Protein AF-A0AAU9NIG4-F1 (afdb_monomer_lite)

Radius of gyration: 14.31 Å; chains: 1; bounding box: 35×20×40 Å

pLDDT: mean 80.37, std 11.58, range [47.97, 91.56]

Structure (mmCIF, N/CA/C/O backbone):
data_AF-A0AAU9NIG4-F1
#
_entry.id   AF-A0AAU9NIG4-F1
#
loop_
_atom_site.group_PDB
_atom_site.id
_atom_site.type_symbol
_atom_site.label_atom_id
_atom_site.label_alt_id
_atom_site.label_comp_id
_atom_site.label_asym_id
_atom_site.label_entity_id
_atom_site.label_seq_id
_atom_site.pdbx_PDB_ins_code
_atom_site.Cartn_x
_atom_site.Cartn_y
_atom_site.Cartn_z
_atom_site.occupancy
_atom_site.B_iso_or_equiv
_atom_site.auth_seq_id
_atom_site.auth_comp_id
_atom_site.auth_asym_id
_atom_site.auth_atom_id
_atom_site.pdbx_PDB_model_num
ATOM 1 N N . MET A 1 1 ? -14.850 2.765 22.931 1.00 50.72 1 MET A N 1
ATOM 2 C CA . MET A 1 1 ? -14.274 1.471 22.507 1.00 50.72 1 MET A CA 1
ATOM 3 C C . MET A 1 1 ? -13.289 1.747 21.386 1.00 50.72 1 MET A C 1
ATOM 5 O O . MET A 1 1 ? -13.611 2.540 20.510 1.00 50.72 1 MET A O 1
ATOM 9 N N . THR A 1 2 ? -12.094 1.168 21.453 1.00 67.12 2 THR A N 1
ATOM 10 C CA . THR A 1 2 ? -11.061 1.273 20.413 1.00 67.12 2 THR A CA 1
ATOM 11 C C . THR A 1 2 ? -11.551 0.567 19.151 1.00 67.12 2 THR A C 1
ATOM 13 O O . THR A 1 2 ? -11.910 -0.611 19.219 1.00 67.12 2 THR A O 1
ATOM 16 N N . LYS A 1 3 ? -11.614 1.272 18.018 1.00 74.44 3 LYS A N 1
ATOM 17 C CA . LYS A 1 3 ? -11.952 0.641 16.737 1.00 74.44 3 LYS A CA 1
ATOM 18 C C . LYS A 1 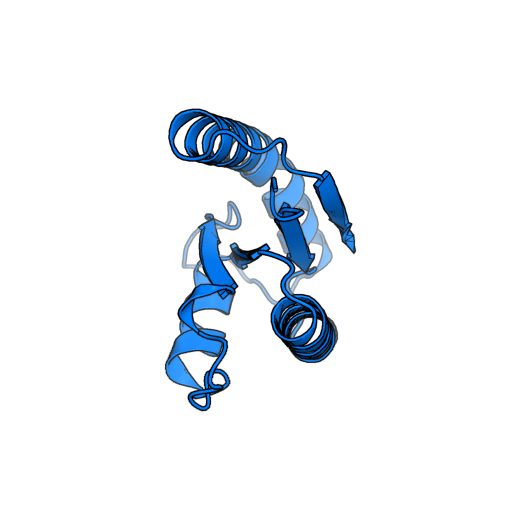3 ? -10.727 -0.142 16.248 1.00 74.44 3 LYS A C 1
ATOM 20 O O . LYS A 1 3 ? -9.627 0.408 16.299 1.00 74.44 3 LYS A O 1
ATOM 25 N N . PRO A 1 4 ? -10.874 -1.397 15.796 1.00 86.69 4 PRO A N 1
ATOM 26 C CA . PRO A 1 4 ? -9.763 -2.115 15.183 1.00 86.69 4 PRO A CA 1
ATOM 27 C C . PRO A 1 4 ? -9.290 -1.358 13.935 1.00 86.69 4 PRO A C 1
ATOM 29 O O . PRO A 1 4 ? -10.113 -0.905 13.137 1.00 86.69 4 PRO A O 1
ATOM 32 N N . HIS A 1 5 ? -7.972 -1.211 13.786 1.00 88.56 5 HIS A N 1
ATOM 33 C CA . HIS A 1 5 ? -7.347 -0.551 12.640 1.00 88.56 5 HIS A CA 1
ATOM 34 C C . HIS A 1 5 ? -6.438 -1.538 11.913 1.00 88.56 5 HIS A C 1
ATOM 36 O O . HIS A 1 5 ? -5.509 -2.100 12.497 1.00 88.56 5 HIS A O 1
ATOM 42 N N . VAL A 1 6 ? -6.736 -1.756 10.637 1.00 89.75 6 VAL A N 1
ATOM 43 C CA . VAL A 1 6 ? -6.011 -2.661 9.752 1.00 89.75 6 VAL A CA 1
ATOM 44 C C . VAL A 1 6 ? -5.232 -1.875 8.702 1.00 89.75 6 VAL A C 1
ATOM 46 O O . VAL A 1 6 ? -5.761 -0.951 8.083 1.00 89.75 6 VAL A O 1
ATOM 49 N N . LEU A 1 7 ? -3.981 -2.276 8.486 1.00 90.25 7 LEU A N 1
ATOM 50 C CA . LEU A 1 7 ? -3.163 -1.839 7.358 1.00 90.25 7 LEU A CA 1
ATOM 51 C C . LEU A 1 7 ? -3.224 -2.895 6.253 1.00 90.25 7 LEU A C 1
ATOM 53 O O . LEU A 1 7 ? -2.924 -4.060 6.515 1.00 90.25 7 LEU A O 1
ATOM 57 N N . VAL A 1 8 ? -3.609 -2.482 5.047 1.00 90.06 8 VAL A N 1
ATOM 58 C CA . VAL A 1 8 ? -3.767 -3.338 3.865 1.00 90.06 8 VAL A CA 1
ATOM 59 C C . VAL A 1 8 ? -2.762 -2.912 2.807 1.00 90.06 8 VAL A C 1
ATOM 61 O O . VAL A 1 8 ? -2.763 -1.753 2.394 1.00 90.06 8 VAL A O 1
ATOM 64 N N . ILE A 1 9 ? -1.922 -3.847 2.368 1.00 88.25 9 ILE A N 1
ATOM 65 C CA . ILE A 1 9 ? -0.864 -3.602 1.383 1.00 88.25 9 ILE A CA 1
ATOM 66 C C . ILE A 1 9 ? -1.008 -4.642 0.262 1.00 88.25 9 ILE A C 1
ATOM 68 O O . ILE A 1 9 ? -0.519 -5.760 0.421 1.00 88.25 9 ILE A O 1
ATOM 72 N N . PRO A 1 10 ? -1.736 -4.340 -0.827 1.00 85.00 10 PRO A N 1
ATOM 73 C CA . PRO A 1 10 ? -1.849 -5.240 -1.964 1.00 85.00 10 PRO A CA 1
ATOM 74 C C . PRO A 1 10 ? -0.554 -5.284 -2.781 1.00 85.00 10 PRO A C 1
ATOM 76 O O . PRO A 1 10 ? 0.108 -4.263 -2.985 1.00 85.00 10 PRO A O 1
ATOM 79 N N . LEU A 1 11 ? -0.256 -6.450 -3.356 1.00 79.94 11 LEU A N 1
ATOM 80 C CA . LEU A 1 11 ? 0.706 -6.559 -4.453 1.00 79.94 11 LEU A CA 1
ATOM 81 C C . LEU A 1 11 ? 0.304 -5.616 -5.611 1.00 79.94 11 LEU A C 1
ATOM 83 O O . LEU A 1 11 ? -0.885 -5.544 -5.949 1.00 79.94 11 LEU A O 1
ATOM 87 N N . PRO A 1 12 ? 1.259 -4.920 -6.260 1.00 71.38 12 PRO A N 1
ATOM 88 C CA . PRO A 1 12 ? 0.992 -3.947 -7.319 1.00 71.38 12 PRO A CA 1
ATOM 89 C C . PRO A 1 12 ? 0.567 -4.577 -8.659 1.00 71.38 12 PRO A C 1
ATOM 91 O O . PRO A 1 12 ? 1.205 -4.397 -9.694 1.00 71.38 12 PRO A O 1
ATOM 94 N N . ALA A 1 13 ? -0.531 -5.318 -8.659 1.00 72.25 13 ALA A N 1
ATOM 95 C CA . ALA A 1 13 ? -1.116 -5.924 -9.841 1.00 72.25 13 ALA A CA 1
ATOM 96 C C . ALA A 1 13 ? -2.620 -5.651 -9.846 1.00 72.25 13 ALA A C 1
ATOM 98 O O . ALA A 1 13 ? -3.292 -5.797 -8.824 1.00 72.25 13 ALA A O 1
ATOM 99 N N . GLN A 1 14 ? -3.174 -5.281 -11.005 1.00 64.50 14 GLN A N 1
ATOM 100 C CA . GLN A 1 14 ? -4.590 -4.907 -11.114 1.00 64.50 14 GLN A CA 1
ATOM 101 C C . GLN A 1 14 ? -5.528 -6.012 -10.588 1.00 64.50 14 GLN A C 1
ATOM 103 O O . GLN A 1 14 ? -6.518 -5.711 -9.923 1.00 64.50 14 GLN A O 1
ATOM 108 N N . GLY A 1 15 ? -5.176 -7.285 -10.819 1.00 73.62 15 GLY A N 1
ATOM 109 C CA . GLY A 1 15 ? -5.921 -8.443 -10.313 1.00 73.62 15 GLY A CA 1
ATOM 110 C C . GLY A 1 15 ? -5.926 -8.596 -8.785 1.00 73.62 15 GLY A C 1
ATOM 111 O O . GLY A 1 15 ? -6.795 -9.282 -8.264 1.00 73.62 15 GLY A O 1
ATOM 112 N N . HIS A 1 16 ? -5.011 -7.941 -8.066 1.00 76.44 16 HIS A N 1
ATOM 113 C CA . HIS A 1 16 ? -4.932 -7.961 -6.601 1.00 76.44 16 HIS A CA 1
ATOM 114 C C . HIS A 1 16 ? -5.568 -6.718 -5.969 1.00 76.44 16 HIS A C 1
ATOM 116 O O . HIS A 1 16 ? -6.287 -6.828 -4.978 1.00 76.44 16 HIS A O 1
ATOM 122 N N . VAL A 1 17 ? -5.365 -5.537 -6.559 1.00 81.69 17 VAL A N 1
ATOM 123 C CA . VAL A 1 17 ? -5.827 -4.265 -5.976 1.00 81.69 17 VAL A CA 1
ATOM 124 C C . VAL A 1 17 ? -7.354 -4.207 -5.858 1.00 81.69 17 VAL A C 1
ATOM 126 O O . VAL A 1 17 ? -7.866 -3.809 -4.814 1.00 81.69 17 VAL A O 1
ATOM 129 N N . ILE A 1 18 ? -8.092 -4.634 -6.889 1.00 84.31 18 ILE A N 1
ATOM 130 C CA . ILE A 1 18 ? -9.563 -4.534 -6.905 1.00 84.31 18 ILE A CA 1
ATOM 131 C C . ILE A 1 18 ? -10.210 -5.459 -5.856 1.00 84.31 18 ILE A C 1
ATOM 133 O O . ILE A 1 18 ? -10.987 -4.961 -5.038 1.00 84.31 18 ILE A O 1
ATOM 137 N N . PRO A 1 19 ? -9.897 -6.773 -5.800 1.00 87.12 19 PRO A N 1
ATOM 1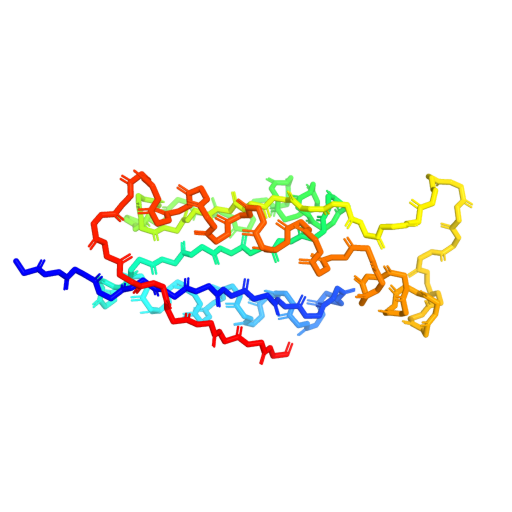38 C CA . PRO A 1 19 ? -10.484 -7.647 -4.783 1.00 87.12 19 PRO A CA 1
ATOM 139 C C . PRO A 1 19 ? -10.125 -7.230 -3.355 1.00 87.12 19 PRO A C 1
ATOM 141 O O . PRO A 1 19 ? -10.962 -7.308 -2.456 1.00 87.12 19 PRO A O 1
ATOM 144 N N . ILE A 1 20 ? -8.896 -6.754 -3.143 1.00 89.00 20 ILE A N 1
ATOM 145 C CA . ILE A 1 20 ? -8.441 -6.307 -1.825 1.00 89.00 20 ILE A CA 1
ATOM 146 C C . ILE A 1 20 ? -9.143 -4.997 -1.421 1.00 89.00 20 ILE A C 1
ATOM 148 O O . ILE A 1 20 ? -9.477 -4.825 -0.249 1.00 89.00 20 ILE A O 1
ATOM 152 N N . MET A 1 21 ? -9.455 -4.104 -2.367 1.00 87.19 21 MET A N 1
ATOM 153 C CA . MET A 1 21 ? -10.277 -2.914 -2.103 1.00 87.19 21 MET A CA 1
ATOM 154 C C . MET A 1 21 ? -11.711 -3.282 -1.696 1.00 87.19 21 MET A C 1
ATOM 156 O O . MET A 1 21 ? -12.256 -2.711 -0.753 1.00 87.19 21 MET A O 1
ATOM 160 N N . GLU A 1 22 ? -12.316 -4.277 -2.344 1.00 87.94 22 GLU A N 1
ATOM 161 C CA . GLU A 1 22 ? -13.636 -4.781 -1.942 1.00 87.94 22 GLU A CA 1
ATOM 162 C C . GLU A 1 22 ? -13.601 -5.411 -0.538 1.00 87.94 22 GLU A C 1
ATOM 164 O O . GLU A 1 22 ? -14.499 -5.188 0.278 1.00 87.94 22 GLU A O 1
ATOM 169 N N . LEU A 1 23 ? -12.531 -6.137 -0.196 1.00 89.62 23 LEU A N 1
ATOM 170 C CA . LEU A 1 23 ? -12.323 -6.624 1.169 1.00 89.62 23 LEU A CA 1
ATOM 171 C C . LEU A 1 23 ? -12.219 -5.464 2.173 1.00 89.62 23 LEU A C 1
ATOM 173 O O . LEU A 1 23 ? -12.875 -5.496 3.215 1.00 89.62 23 LEU A O 1
ATOM 177 N N . ALA A 1 24 ? -11.449 -4.421 1.852 1.00 89.62 24 ALA A N 1
ATOM 178 C CA . ALA A 1 24 ? -11.322 -3.22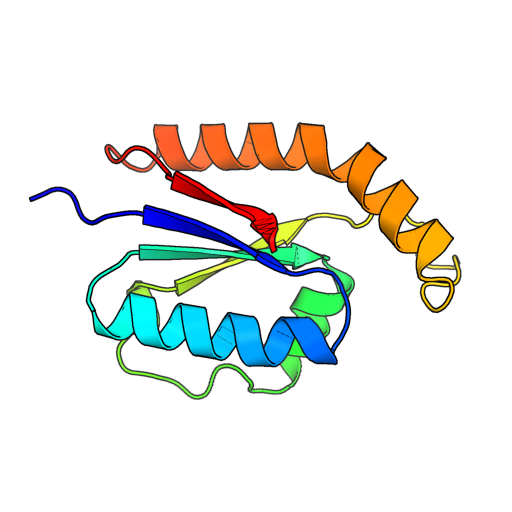2 2.679 1.00 89.62 24 ALA A CA 1
ATOM 179 C C . ALA A 1 24 ? -12.677 -2.531 2.910 1.00 89.62 24 ALA A C 1
ATOM 181 O O . ALA A 1 24 ? -13.009 -2.196 4.048 1.00 89.62 24 ALA A O 1
ATOM 182 N N . ARG A 1 25 ? -13.506 -2.405 1.866 1.00 88.44 25 ARG A N 1
ATOM 183 C CA . ARG A 1 25 ? -14.884 -1.896 1.969 1.00 88.44 25 ARG A CA 1
ATOM 184 C C . ARG A 1 25 ? -15.745 -2.720 2.913 1.00 88.44 25 ARG A C 1
ATOM 186 O O . ARG A 1 25 ? -16.467 -2.163 3.738 1.00 88.44 25 ARG A O 1
ATOM 193 N N . ARG A 1 26 ? -15.666 -4.049 2.834 1.00 90.00 26 ARG A N 1
ATOM 194 C CA . ARG A 1 26 ? -16.411 -4.939 3.738 1.00 90.00 26 ARG A CA 1
ATOM 195 C C . ARG A 1 26 ? -15.953 -4.808 5.186 1.00 90.00 26 ARG A C 1
ATOM 197 O O . ARG A 1 26 ? -16.792 -4.834 6.084 1.00 90.00 26 ARG A O 1
ATOM 204 N N . LEU A 1 27 ? -14.656 -4.636 5.428 1.00 90.19 27 LEU A N 1
ATOM 205 C CA . LEU A 1 27 ? -14.126 -4.370 6.768 1.00 90.19 27 LEU A CA 1
ATOM 206 C C . LEU A 1 27 ? -14.640 -3.027 7.309 1.00 90.19 27 LEU A C 1
ATOM 208 O O . LEU A 1 27 ? -15.152 -2.975 8.428 1.00 90.19 27 LEU A O 1
ATOM 212 N N . ALA A 1 28 ? -14.602 -1.973 6.491 1.00 89.81 28 ALA A N 1
ATOM 213 C CA . ALA A 1 28 ? -15.122 -0.653 6.844 1.00 89.81 28 ALA A CA 1
ATOM 214 C C . ALA A 1 28 ? -16.626 -0.675 7.160 1.00 89.81 28 ALA A C 1
ATOM 216 O O . ALA A 1 28 ? -17.051 -0.119 8.173 1.00 89.81 28 ALA A O 1
ATOM 217 N N . LYS A 1 29 ? -17.421 -1.419 6.378 1.00 88.69 29 LYS A N 1
ATOM 218 C CA . LYS A 1 29 ? -18.851 -1.670 6.645 1.00 88.69 29 LYS A CA 1
ATOM 219 C C . LYS A 1 29 ? -19.109 -2.294 8.022 1.00 88.69 29 LYS A C 1
ATOM 221 O O . LYS A 1 29 ? -20.152 -2.047 8.616 1.00 88.69 29 LYS A O 1
ATOM 226 N N . ASN A 1 30 ? -18.152 -3.055 8.554 1.00 88.94 30 ASN A N 1
ATOM 227 C CA . ASN A 1 30 ? -18.210 -3.651 9.892 1.00 88.94 30 ASN A CA 1
ATOM 228 C C . ASN A 1 30 ? -17.553 -2.774 10.983 1.00 88.94 30 ASN A C 1
ATOM 230 O O . ASN A 1 30 ? -17.306 -3.244 12.092 1.00 88.94 30 ASN A O 1
ATOM 234 N N . GLY A 1 31 ? -17.264 -1.500 10.694 1.00 88.19 31 GLY A N 1
ATOM 235 C CA . GLY A 1 31 ? -16.721 -0.539 11.658 1.00 88.19 31 GLY A CA 1
ATOM 236 C C . GLY A 1 31 ? -15.208 -0.633 11.889 1.00 88.19 31 GLY A C 1
ATOM 237 O O . GLY A 1 31 ? -14.702 -0.020 12.834 1.00 88.19 31 GLY A O 1
ATOM 238 N N . VAL A 1 32 ? -14.486 -1.379 11.048 1.00 89.31 32 VAL A N 1
ATOM 239 C CA . VAL A 1 32 ? -13.020 -1.481 11.083 1.00 89.31 32 VAL A CA 1
ATOM 240 C C . VAL A 1 32 ? -12.415 -0.298 10.330 1.00 89.31 32 VAL A C 1
ATOM 242 O O . VAL A 1 32 ? -12.779 -0.035 9.188 1.00 89.31 32 VAL A O 1
ATOM 245 N N . LYS A 1 33 ? -11.462 0.407 10.945 1.00 90.38 33 LYS A N 1
ATOM 246 C CA . LYS A 1 33 ? -10.684 1.439 10.252 1.00 90.38 33 LYS A CA 1
ATOM 247 C C . LYS A 1 33 ? -9.675 0.755 9.334 1.00 90.38 33 LYS A C 1
ATOM 249 O O . LYS A 1 33 ? -8.980 -0.166 9.765 1.00 90.38 33 LYS A O 1
ATOM 254 N N . VAL A 1 34 ? -9.562 1.202 8.092 1.00 90.81 34 VAL A N 1
ATOM 255 C CA . VAL A 1 34 ? -8.644 0.628 7.107 1.00 90.81 34 VAL A CA 1
ATOM 256 C C . VAL A 1 34 ? -7.699 1.705 6.601 1.00 90.81 34 VAL A C 1
ATOM 258 O O . VAL A 1 34 ? -8.133 2.767 6.168 1.00 90.81 34 VAL A O 1
ATOM 261 N N . THR A 1 35 ? -6.398 1.425 6.623 1.00 91.56 35 THR A N 1
ATOM 262 C CA . THR A 1 35 ? -5.421 2.172 5.829 1.00 91.56 35 THR A CA 1
ATOM 263 C C . THR A 1 35 ? -4.992 1.315 4.652 1.00 91.56 35 THR A C 1
ATOM 265 O O . THR A 1 35 ? -4.410 0.250 4.838 1.00 91.56 35 THR A O 1
ATOM 268 N N . PHE A 1 36 ? -5.301 1.775 3.446 1.00 90.56 36 PHE A N 1
ATOM 269 C CA . PHE A 1 36 ? -5.018 1.076 2.201 1.00 90.56 36 PHE A CA 1
ATOM 270 C C . PHE A 1 36 ? -3.779 1.684 1.547 1.00 90.56 36 PHE A C 1
ATOM 272 O O . PHE A 1 36 ? -3.812 2.829 1.091 1.00 90.56 36 PHE A O 1
ATOM 279 N N . VAL A 1 37 ? -2.675 0.945 1.526 1.00 90.12 37 VAL A N 1
ATOM 280 C CA . VAL A 1 37 ? -1.375 1.434 1.057 1.00 90.12 37 VAL A CA 1
ATOM 281 C C . VAL A 1 37 ? -1.155 0.998 -0.381 1.00 90.12 37 VAL A C 1
ATOM 283 O O . VAL A 1 37 ? -1.031 -0.185 -0.655 1.00 90.12 37 VAL A O 1
ATOM 286 N N . ASN A 1 38 ? -1.069 1.950 -1.301 1.00 88.75 38 ASN A N 1
ATOM 287 C CA . ASN A 1 38 ? -0.756 1.702 -2.705 1.00 88.75 38 ASN A CA 1
ATOM 288 C C . ASN A 1 38 ? 0.623 2.250 -3.060 1.00 88.75 38 ASN A C 1
ATOM 290 O O . ASN A 1 38 ? 1.118 3.176 -2.420 1.00 88.75 38 ASN A O 1
ATOM 294 N N . THR A 1 39 ? 1.202 1.765 -4.157 1.00 88.88 39 THR A N 1
ATOM 295 C CA . THR A 1 39 ? 2.281 2.514 -4.807 1.00 88.88 39 THR A CA 1
ATOM 296 C C . THR A 1 39 ? 1.729 3.809 -5.408 1.00 88.88 39 THR A C 1
ATOM 298 O O . THR A 1 39 ? 0.551 3.875 -5.757 1.00 88.88 39 THR A O 1
ATOM 301 N N . GLU A 1 40 ? 2.542 4.852 -5.568 1.00 88.88 40 GLU A N 1
ATOM 302 C CA . GLU A 1 40 ? 2.097 6.131 -6.154 1.00 88.88 40 GLU A CA 1
ATOM 303 C C . GLU A 1 40 ? 1.459 5.974 -7.542 1.00 88.88 40 GLU A C 1
ATOM 305 O O . GLU A 1 40 ? 0.470 6.640 -7.859 1.00 88.88 40 GLU A O 1
ATOM 310 N N . VAL A 1 41 ? 1.994 5.065 -8.363 1.00 86.25 41 VAL A N 1
ATOM 311 C CA . VAL A 1 41 ? 1.459 4.770 -9.698 1.00 86.25 41 VAL A CA 1
ATOM 312 C C . VAL A 1 41 ? 0.060 4.168 -9.595 1.00 86.25 41 VAL A C 1
ATOM 314 O O . VAL A 1 41 ? -0.870 4.651 -10.241 1.00 86.25 41 VAL A O 1
ATOM 317 N N . ILE A 1 42 ? -0.118 3.160 -8.740 1.00 84.62 42 ILE A N 1
ATOM 318 C CA . ILE A 1 42 ? -1.417 2.504 -8.547 1.00 84.62 42 ILE A CA 1
ATOM 319 C C . ILE A 1 42 ? -2.407 3.443 -7.879 1.00 84.62 42 ILE A C 1
ATOM 321 O O . ILE A 1 42 ? -3.567 3.481 -8.274 1.00 84.62 42 ILE A O 1
ATOM 325 N N . HIS A 1 43 ? -1.955 4.240 -6.914 1.00 87.81 43 HIS A N 1
ATOM 326 C CA . HIS A 1 43 ? -2.785 5.219 -6.233 1.00 87.81 43 HIS A CA 1
ATOM 327 C C . HIS A 1 43 ? -3.420 6.190 -7.235 1.00 87.81 43 HIS A C 1
ATOM 329 O O . HIS A 1 43 ? -4.626 6.404 -7.194 1.00 87.81 43 HIS A O 1
ATOM 335 N N . LYS A 1 44 ? -2.649 6.708 -8.203 1.00 85.25 44 LYS A N 1
ATOM 336 C CA . LYS A 1 44 ? -3.189 7.559 -9.277 1.00 85.25 44 LYS A CA 1
ATOM 337 C C . LYS A 1 44 ? -4.241 6.833 -10.113 1.00 85.25 44 LYS A C 1
ATOM 339 O O . LYS A 1 44 ? -5.284 7.407 -10.403 1.00 85.25 44 LYS A O 1
ATOM 344 N N . VAL A 1 45 ? -3.989 5.578 -10.485 1.00 83.50 45 VAL A N 1
ATOM 345 C CA . VAL A 1 45 ? -4.934 4.767 -11.271 1.00 83.50 45 VAL A CA 1
ATOM 346 C C . VAL A 1 45 ? -6.232 4.524 -10.496 1.00 83.50 45 VAL A C 1
ATOM 348 O O . VAL A 1 45 ? -7.309 4.697 -11.056 1.00 83.50 45 VAL A O 1
ATOM 351 N N . VAL A 1 46 ? -6.148 4.155 -9.217 1.00 80.12 46 VAL A N 1
ATOM 352 C CA . VAL A 1 46 ? -7.310 3.875 -8.357 1.00 80.12 46 VAL A CA 1
ATOM 353 C C . VAL A 1 46 ? -8.130 5.141 -8.110 1.00 80.12 46 VAL A C 1
ATOM 355 O O . VAL A 1 46 ? -9.350 5.111 -8.273 1.00 80.12 46 VAL A O 1
ATOM 358 N N . THR A 1 47 ? -7.471 6.255 -7.783 1.00 79.25 47 THR A N 1
ATOM 359 C CA . THR A 1 47 ? -8.135 7.536 -7.509 1.00 79.25 47 THR A CA 1
ATOM 360 C C . THR A 1 47 ? -8.758 8.138 -8.773 1.00 79.25 47 THR A C 1
ATOM 362 O O . THR A 1 47 ? -9.860 8.673 -8.709 1.00 79.25 47 THR A O 1
ATOM 365 N N . ASN A 1 48 ? -8.112 8.005 -9.939 1.00 75.31 48 ASN A N 1
ATOM 366 C CA . ASN A 1 48 ? -8.648 8.529 -11.201 1.00 75.31 48 ASN A CA 1
ATOM 367 C C . ASN A 1 48 ? -9.804 7.689 -11.764 1.00 75.31 48 ASN A C 1
ATOM 369 O O . ASN A 1 48 ? -10.713 8.243 -12.374 1.00 75.31 48 ASN A O 1
ATOM 373 N N . ASN A 1 49 ? -9.784 6.366 -11.580 1.00 67.50 49 ASN A N 1
ATOM 374 C CA . ASN A 1 49 ? -10.765 5.459 -12.186 1.00 67.50 49 ASN A CA 1
ATOM 375 C C . ASN A 1 49 ? -12.066 5.300 -11.386 1.00 67.50 49 ASN A C 1
ATOM 377 O O . ASN A 1 49 ? -12.769 4.313 -11.584 1.00 67.50 49 ASN A O 1
ATOM 381 N N . LEU A 1 50 ? -12.413 6.239 -10.494 1.00 57.00 50 LEU A N 1
ATOM 382 C CA . LEU A 1 50 ? -13.687 6.222 -9.753 1.00 57.00 50 LEU A CA 1
ATOM 383 C C . LEU A 1 50 ? -13.950 4.916 -8.976 1.00 57.00 50 LEU A C 1
ATOM 385 O O . LEU A 1 50 ? -15.079 4.663 -8.572 1.00 57.00 50 LEU A O 1
ATOM 389 N N . MET A 1 51 ? -12.921 4.106 -8.677 1.00 58.62 51 MET A N 1
ATOM 390 C CA . MET A 1 51 ? -13.065 2.933 -7.795 1.00 58.62 51 MET A CA 1
ATOM 391 C C . MET A 1 51 ? -13.599 3.333 -6.412 1.00 58.62 51 MET A C 1
ATOM 393 O O . MET A 1 51 ? -14.083 2.482 -5.676 1.00 58.62 51 MET A O 1
ATOM 397 N N . LEU A 1 52 ? -13.549 4.626 -6.100 1.00 59.53 52 LEU A N 1
ATOM 398 C CA . LEU A 1 52 ? -14.169 5.323 -4.985 1.00 59.53 52 LEU A CA 1
ATOM 399 C C . LEU A 1 52 ? -15.554 5.860 -5.369 1.00 59.53 52 LEU A C 1
ATOM 401 O O . LEU A 1 52 ? -15.830 7.051 -5.227 1.00 59.53 52 LEU A O 1
ATOM 405 N N . GLU A 1 53 ? -16.446 5.013 -5.881 1.00 59.62 53 GLU A N 1
ATOM 406 C CA . GLU A 1 53 ? -17.867 5.313 -5.710 1.00 59.62 53 GLU A CA 1
ATOM 407 C C . GLU A 1 53 ? -18.087 5.629 -4.224 1.00 59.62 53 GLU A C 1
ATOM 409 O O . GLU A 1 53 ? -17.601 4.889 -3.362 1.00 59.62 53 GLU A O 1
ATOM 414 N N . LYS A 1 54 ? -18.711 6.779 -3.939 1.00 56.84 54 LYS A N 1
ATOM 415 C CA . LYS A 1 54 ? -18.911 7.293 -2.580 1.00 56.84 54 LYS A CA 1
ATOM 416 C C . LYS A 1 54 ? -19.778 6.324 -1.784 1.00 56.84 54 LYS A C 1
ATOM 418 O O . LYS A 1 54 ? -21.002 6.405 -1.808 1.00 56.84 54 LYS A O 1
ATOM 423 N N . ASP A 1 55 ? -19.133 5.397 -1.097 1.00 59.75 55 ASP A N 1
ATOM 424 C CA . ASP A 1 55 ? -19.746 4.595 -0.054 1.00 59.75 55 ASP A CA 1
ATOM 425 C C . ASP A 1 55 ? -19.881 5.454 1.219 1.00 59.75 55 ASP A C 1
ATOM 427 O O . ASP A 1 55 ? -18.987 6.234 1.542 1.00 59.75 55 ASP A O 1
ATOM 431 N N . ASP A 1 56 ? -20.933 5.234 2.013 1.00 65.25 56 ASP A N 1
ATOM 432 C CA . ASP A 1 56 ? -21.172 5.847 3.343 1.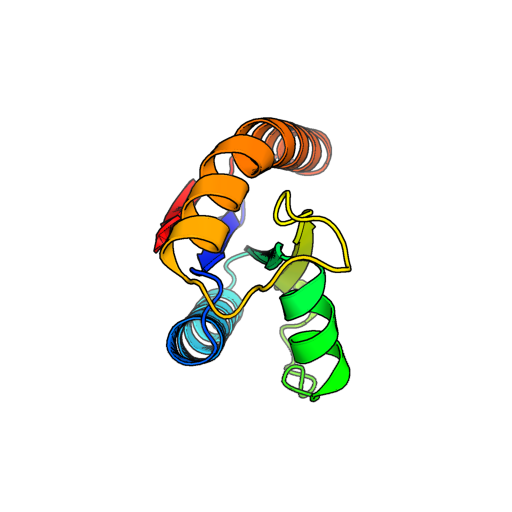00 65.25 56 ASP A CA 1
ATOM 433 C C . ASP A 1 56 ? -20.041 5.620 4.381 1.00 65.25 56 ASP A C 1
ATOM 435 O O . ASP A 1 56 ? -20.128 6.043 5.532 1.00 65.25 56 ASP A O 1
ATOM 439 N N . TYR A 1 57 ? -18.972 4.920 3.998 1.00 70.38 57 TYR A N 1
ATOM 440 C CA . TYR A 1 57 ? -17.869 4.488 4.857 1.00 70.38 57 TYR A CA 1
ATOM 441 C C . TYR A 1 57 ? -16.525 5.111 4.449 1.00 70.38 57 TYR A C 1
ATOM 443 O O . TYR A 1 57 ? -15.474 4.629 4.876 1.00 70.38 57 TYR A O 1
ATOM 451 N N . GLU A 1 58 ? -16.548 6.168 3.630 1.00 66.38 58 GLU A N 1
ATOM 452 C CA . GLU A 1 58 ? -15.364 6.894 3.145 1.00 66.38 58 GLU A CA 1
ATOM 453 C C . GLU A 1 58 ? -14.486 7.403 4.309 1.00 66.38 58 GLU A C 1
ATOM 455 O O . GLU A 1 58 ? -13.262 7.320 4.248 1.00 66.38 58 GLU A O 1
ATOM 460 N N . ASP A 1 59 ? -15.099 7.781 5.437 1.00 79.50 59 ASP A N 1
ATOM 461 C CA . ASP A 1 59 ? -14.390 8.200 6.657 1.00 79.50 59 ASP A CA 1
ATOM 462 C C . ASP A 1 59 ? -13.589 7.075 7.345 1.00 79.50 59 ASP A C 1
ATOM 464 O O . ASP A 1 59 ? -12.746 7.346 8.203 1.00 79.50 59 ASP A O 1
ATOM 468 N N . LEU A 1 60 ? -13.853 5.804 7.014 1.00 86.94 60 LEU A N 1
ATOM 469 C CA . LEU A 1 60 ? -13.180 4.645 7.611 1.00 86.94 60 LEU A CA 1
ATOM 470 C C . LEU A 1 60 ? -12.067 4.066 6.732 1.00 86.94 60 LEU A C 1
ATOM 472 O O . LEU A 1 60 ? -11.282 3.262 7.241 1.00 86.94 60 LEU A O 1
ATOM 476 N N . ILE A 1 61 ? -11.975 4.454 5.455 1.00 88.94 61 ILE A N 1
ATOM 477 C CA . ILE A 1 61 ? -10.945 3.973 4.525 1.00 88.94 61 ILE A CA 1
ATOM 478 C C . ILE A 1 61 ? -10.009 5.123 4.164 1.00 88.94 61 ILE A C 1
ATOM 480 O O . ILE A 1 61 ? -10.344 6.017 3.395 1.00 88.94 61 ILE A O 1
ATOM 484 N N . HIS A 1 62 ? -8.782 5.061 4.666 1.00 89.50 62 HIS A N 1
ATOM 485 C CA . HIS A 1 62 ? -7.738 6.023 4.341 1.00 89.50 62 HIS A CA 1
ATOM 486 C C . HIS A 1 62 ? -6.772 5.427 3.327 1.00 89.50 62 HIS A C 1
ATOM 488 O O . HIS A 1 62 ? -6.017 4.509 3.646 1.00 89.50 62 HIS A O 1
ATOM 494 N N . MET A 1 63 ? -6.754 5.958 2.110 1.00 88.00 63 MET A N 1
ATOM 495 C CA . MET A 1 63 ? -5.739 5.569 1.137 1.00 88.00 63 MET A CA 1
ATOM 496 C C . MET A 1 63 ? -4.448 6.347 1.361 1.00 88.00 63 MET A C 1
ATOM 498 O O . MET A 1 63 ? -4.460 7.561 1.549 1.00 88.00 63 MET A O 1
ATOM 502 N N . VAL A 1 64 ? -3.327 5.642 1.281 1.00 90.31 64 VAL A N 1
ATOM 503 C CA . VAL A 1 64 ? -1.982 6.206 1.380 1.00 90.31 64 VAL A CA 1
ATOM 504 C C . VAL A 1 64 ? -1.175 5.727 0.184 1.00 90.31 64 VAL A C 1
ATOM 506 O O . VAL A 1 64 ? -1.347 4.597 -0.272 1.00 90.31 64 VAL A O 1
ATOM 509 N N . SER A 1 65 ? -0.308 6.586 -0.343 1.00 90.69 65 SER A N 1
ATOM 510 C CA . SER A 1 65 ? 0.644 6.224 -1.388 1.00 90.69 65 SER A CA 1
ATOM 511 C C . SER A 1 65 ? 2.072 6.182 -0.856 1.00 90.69 65 SER A C 1
ATOM 513 O O . SER A 1 65 ? 2.469 7.040 -0.068 1.00 90.69 65 SER A O 1
ATOM 515 N N . ILE A 1 66 ? 2.847 5.216 -1.336 1.00 91.00 66 ILE A N 1
ATOM 516 C CA . ILE A 1 66 ? 4.289 5.087 -1.108 1.00 91.00 66 ILE A CA 1
ATOM 517 C C . ILE A 1 66 ? 5.016 4.927 -2.453 1.00 91.00 66 ILE A C 1
ATOM 519 O O . ILE A 1 66 ? 4.430 4.392 -3.398 1.00 91.00 66 ILE A O 1
ATOM 523 N N . PRO A 1 67 ? 6.268 5.388 -2.588 1.00 89.50 67 PRO A N 1
ATOM 524 C CA . PRO A 1 67 ? 7.042 5.153 -3.803 1.00 89.50 67 PRO A CA 1
ATOM 525 C C . PRO A 1 67 ? 7.319 3.653 -3.979 1.00 89.50 67 PRO A C 1
ATOM 527 O O . PRO A 1 67 ? 7.500 2.936 -2.997 1.00 89.50 67 PRO A O 1
ATOM 530 N N . ASP A 1 68 ? 7.351 3.186 -5.230 1.00 88.19 68 ASP A N 1
ATOM 531 C CA . ASP A 1 68 ? 7.673 1.792 -5.578 1.00 88.19 68 ASP A CA 1
ATOM 532 C C . ASP A 1 68 ? 9.180 1.524 -5.704 1.00 88.19 68 ASP A C 1
ATOM 534 O O . ASP A 1 68 ? 9.575 0.380 -5.900 1.00 88.19 68 ASP A O 1
ATOM 538 N N . GLY A 1 69 ? 10.001 2.572 -5.577 1.00 88.81 69 GLY A N 1
ATOM 539 C CA . GLY A 1 69 ? 11.460 2.503 -5.650 1.00 88.81 69 GLY A CA 1
ATOM 540 C C . GLY A 1 69 ? 12.027 2.512 -7.071 1.00 88.81 69 GLY A C 1
ATOM 541 O O . GLY A 1 69 ? 13.245 2.439 -7.217 1.00 88.81 69 GLY A O 1
ATOM 542 N N . LEU A 1 70 ? 11.175 2.609 -8.098 1.00 89.94 70 LEU A N 1
ATOM 543 C CA . LEU A 1 70 ? 11.591 2.662 -9.497 1.00 89.94 70 LEU A CA 1
ATOM 544 C C . LEU A 1 70 ? 11.551 4.088 -10.036 1.00 89.94 70 LEU A C 1
A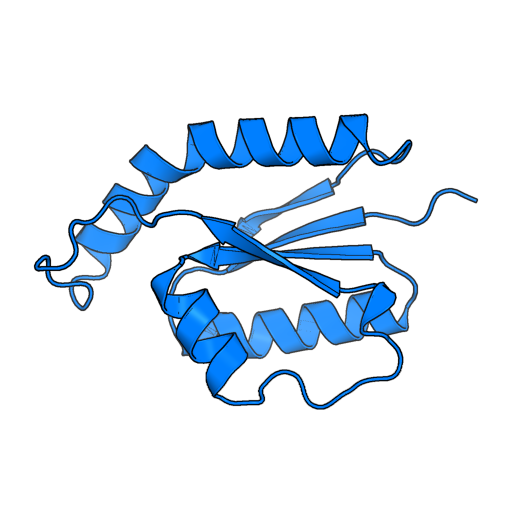TOM 546 O O . LEU A 1 70 ? 10.605 4.844 -9.796 1.00 89.94 70 LEU A O 1
ATOM 550 N N . GLU A 1 71 ? 12.516 4.424 -10.884 1.00 89.69 71 GLU A N 1
ATOM 551 C CA . GLU A 1 71 ? 12.517 5.723 -11.550 1.00 89.69 71 GLU A CA 1
ATOM 552 C C . GLU A 1 71 ? 11.365 5.829 -12.579 1.00 89.69 71 GLU A C 1
ATOM 554 O O . GLU A 1 71 ? 10.828 4.817 -13.054 1.00 89.69 71 GLU A O 1
ATOM 559 N N . PRO A 1 72 ? 10.933 7.045 -12.966 1.00 86.31 72 PRO A N 1
ATOM 560 C CA . PRO A 1 72 ? 9.786 7.228 -13.863 1.00 86.31 72 PRO A CA 1
ATOM 561 C C . PRO A 1 72 ? 9.925 6.563 -15.241 1.00 86.31 72 PRO A C 1
ATOM 563 O O . PRO A 1 72 ? 8.919 6.216 -15.852 1.00 86.31 72 PRO A O 1
ATOM 566 N N . TRP A 1 73 ? 11.155 6.390 -15.732 1.00 84.88 73 TRP A N 1
ATOM 567 C CA . TRP A 1 73 ? 11.458 5.774 -17.032 1.00 84.88 73 TRP A CA 1
ATOM 568 C C . TRP A 1 73 ? 11.701 4.263 -16.958 1.00 84.88 73 TRP A C 1
ATOM 570 O O . TRP A 1 73 ? 11.907 3.628 -17.991 1.00 84.88 73 TRP A O 1
ATOM 580 N N . GLU A 1 74 ? 11.728 3.680 -15.760 1.00 87.94 74 GLU A N 1
ATOM 581 C CA . GLU A 1 74 ? 11.923 2.244 -15.615 1.00 87.94 74 GLU A CA 1
ATOM 582 C C . GLU A 1 74 ? 10.645 1.467 -15.922 1.00 87.94 74 GLU A C 1
ATOM 584 O O . GLU A 1 74 ? 9.533 1.862 -15.555 1.00 87.94 74 GLU A O 1
ATOM 589 N N . ASP A 1 75 ? 10.830 0.331 -16.594 1.00 83.88 75 ASP A N 1
ATOM 590 C CA . ASP A 1 75 ? 9.745 -0.571 -16.948 1.00 83.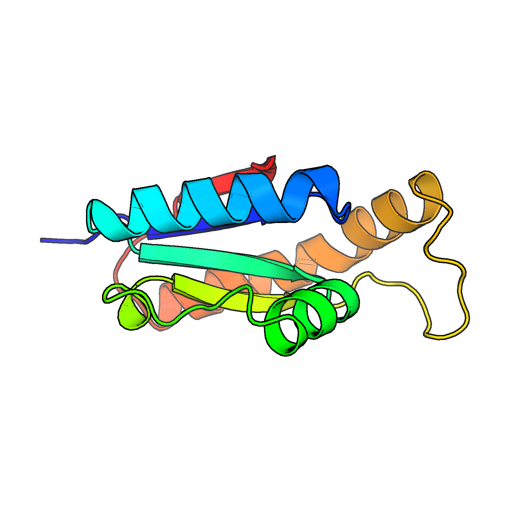88 75 ASP A CA 1
ATOM 591 C C . ASP A 1 75 ? 9.150 -1.234 -15.699 1.00 83.88 75 ASP A C 1
ATOM 593 O O . ASP A 1 75 ? 9.840 -1.916 -14.939 1.00 83.88 75 ASP A O 1
ATOM 597 N N . ARG A 1 76 ? 7.846 -1.018 -15.512 1.00 85.56 76 ARG A N 1
ATOM 598 C CA . ARG A 1 76 ? 7.030 -1.568 -14.421 1.00 85.56 76 ARG A CA 1
ATOM 599 C C . ARG A 1 76 ? 6.271 -2.833 -14.830 1.00 85.56 76 ARG A C 1
ATOM 601 O O . ARG A 1 76 ? 5.563 -3.398 -14.002 1.00 85.56 76 ARG A O 1
ATOM 608 N N . SER A 1 77 ? 6.390 -3.274 -16.086 1.00 83.94 77 SER A N 1
ATOM 609 C CA . SER A 1 77 ? 5.809 -4.536 -16.560 1.00 83.94 77 SER A CA 1
ATOM 610 C C . SER A 1 77 ? 6.621 -5.761 -16.122 1.00 83.94 77 SER A C 1
ATOM 612 O O . SER A 1 77 ? 6.063 -6.851 -15.974 1.00 83.94 77 SER A O 1
ATOM 614 N N . ASP A 1 78 ? 7.913 -5.576 -15.821 1.00 87.31 78 ASP A N 1
ATOM 615 C CA . ASP A 1 78 ? 8.739 -6.584 -15.159 1.00 87.31 78 ASP A CA 1
ATOM 616 C C . ASP A 1 78 ? 8.350 -6.698 -13.677 1.00 87.31 78 ASP A C 1
ATOM 618 O O . ASP A 1 78 ? 8.849 -5.987 -12.798 1.00 87.31 78 ASP A O 1
ATOM 622 N N . LEU A 1 79 ? 7.442 -7.637 -13.405 1.00 82.19 79 LEU A N 1
ATOM 623 C CA . LEU A 1 79 ? 6.920 -7.892 -12.067 1.00 82.19 79 LEU A CA 1
ATOM 624 C C . LEU A 1 79 ? 8.018 -8.289 -11.071 1.00 82.19 79 LEU A C 1
ATOM 626 O O . LEU A 1 79 ? 7.911 -7.956 -9.890 1.00 82.19 79 LEU A O 1
ATOM 630 N N . ILE A 1 80 ? 9.076 -8.977 -11.514 1.00 85.69 80 ILE A N 1
ATOM 631 C CA . ILE A 1 80 ? 10.168 -9.402 -10.629 1.00 85.69 80 ILE A CA 1
ATOM 632 C C . ILE A 1 80 ? 10.962 -8.176 -10.187 1.00 85.69 80 ILE A C 1
ATOM 634 O O . ILE A 1 80 ? 11.240 -8.020 -8.995 1.00 85.69 80 ILE A O 1
ATOM 638 N N . LYS A 1 81 ? 11.308 -7.298 -11.131 1.00 88.25 81 LYS A N 1
ATOM 639 C CA . LYS A 1 81 ? 12.028 -6.056 -10.847 1.00 88.25 81 LYS A CA 1
ATOM 640 C C . LYS A 1 81 ? 11.208 -5.121 -9.959 1.00 88.25 81 LYS A C 1
ATOM 642 O O . LYS A 1 81 ? 11.725 -4.636 -8.954 1.00 88.25 81 LYS A O 1
ATOM 647 N N . LEU A 1 82 ? 9.931 -4.931 -10.288 1.00 87.50 82 LEU A N 1
ATOM 648 C CA . LEU A 1 82 ? 9.007 -4.108 -9.509 1.00 87.50 82 LEU A CA 1
ATOM 649 C C . LEU A 1 82 ? 8.859 -4.629 -8.076 1.00 87.50 82 LEU A C 1
ATOM 651 O O . LEU A 1 82 ? 8.996 -3.866 -7.125 1.00 87.50 82 LEU A O 1
ATOM 655 N N . THR A 1 83 ? 8.638 -5.935 -7.908 1.00 83.94 83 THR A N 1
ATOM 656 C CA . THR A 1 83 ? 8.463 -6.536 -6.578 1.00 83.94 83 THR A CA 1
ATOM 657 C C . THR A 1 83 ? 9.722 -6.382 -5.727 1.00 83.94 83 THR A C 1
ATOM 659 O O . THR A 1 83 ? 9.622 -6.042 -4.552 1.00 83.94 83 THR A O 1
ATOM 662 N N . LYS A 1 84 ? 10.914 -6.584 -6.307 1.00 87.50 84 LYS A N 1
ATOM 663 C CA . LYS A 1 84 ? 12.186 -6.377 -5.595 1.00 87.50 84 LYS A CA 1
ATOM 664 C C . LYS A 1 84 ? 12.356 -4.929 -5.147 1.00 87.50 84 LYS A C 1
ATOM 666 O O . LYS A 1 84 ? 12.593 -4.692 -3.969 1.00 87.50 84 LYS A O 1
ATOM 671 N N . SER A 1 85 ? 12.158 -3.986 -6.066 1.00 89.06 85 SER A N 1
ATOM 672 C CA . SER A 1 85 ? 12.291 -2.557 -5.781 1.00 89.06 85 SER A CA 1
ATOM 673 C C . SER A 1 85 ? 11.329 -2.099 -4.680 1.00 89.06 85 SER A C 1
ATOM 675 O O . SER A 1 85 ? 11.730 -1.382 -3.761 1.00 89.06 85 SER A O 1
ATOM 677 N N . ILE A 1 86 ? 10.091 -2.603 -4.688 1.00 86.25 86 ILE A N 1
ATOM 678 C CA . ILE A 1 86 ? 9.121 -2.345 -3.620 1.00 86.25 86 ILE A CA 1
ATOM 679 C C . ILE A 1 86 ? 9.604 -2.928 -2.300 1.00 86.25 86 ILE A C 1
ATOM 681 O O . ILE A 1 86 ? 9.606 -2.216 -1.307 1.00 86.25 86 ILE A O 1
ATOM 685 N N . LEU A 1 87 ? 10.044 -4.187 -2.254 1.00 83.19 87 LEU A N 1
ATOM 686 C CA . LEU A 1 87 ? 10.515 -4.791 -1.001 1.00 83.19 87 LEU A CA 1
ATOM 687 C C . LEU A 1 87 ? 11.700 -4.018 -0.394 1.00 83.19 87 LEU A C 1
ATOM 689 O O . LEU A 1 87 ? 11.757 -3.830 0.823 1.00 83.19 87 LEU A O 1
ATOM 693 N N . GLU A 1 88 ? 12.611 -3.525 -1.233 1.00 85.69 88 GLU A N 1
ATOM 694 C CA . GLU A 1 88 ? 13.784 -2.759 -0.801 1.00 85.69 88 GLU A CA 1
ATOM 695 C C . GLU A 1 88 ? 13.434 -1.329 -0.357 1.00 85.69 88 GLU A C 1
ATOM 697 O O . GLU A 1 88 ? 13.958 -0.843 0.646 1.00 85.69 88 GLU A O 1
ATOM 702 N N . SER A 1 89 ? 12.532 -0.651 -1.068 1.00 82.25 89 SER A N 1
ATOM 703 C CA . SER A 1 89 ? 12.197 0.760 -0.817 1.00 82.25 89 SER A CA 1
ATOM 704 C C . SER A 1 89 ? 11.065 0.963 0.199 1.00 82.25 89 SER A C 1
ATOM 706 O O . SER A 1 89 ? 11.045 1.965 0.922 1.00 82.25 89 SER A O 1
ATOM 708 N N . MET A 1 90 ? 10.132 0.012 0.291 1.00 80.19 90 MET A N 1
ATOM 709 C CA . MET A 1 90 ? 8.906 0.136 1.078 1.00 80.19 90 MET A CA 1
ATOM 710 C C . MET A 1 90 ? 9.142 -0.005 2.577 1.00 80.19 90 MET A C 1
ATOM 712 O O . MET A 1 90 ? 8.429 0.638 3.341 1.00 80.19 90 MET A O 1
ATOM 716 N N . THR A 1 91 ? 10.117 -0.807 3.015 1.00 81.25 91 THR A N 1
ATOM 717 C CA . THR A 1 91 ? 10.303 -1.147 4.440 1.00 81.25 91 THR A CA 1
ATOM 718 C C . THR A 1 91 ? 10.419 0.106 5.315 1.00 81.25 91 THR A C 1
ATOM 720 O O . THR A 1 91 ? 9.606 0.309 6.215 1.00 81.25 91 THR A O 1
ATOM 723 N N . ASN A 1 92 ? 11.329 1.021 4.966 1.00 83.06 92 ASN A N 1
ATOM 724 C CA . ASN A 1 92 ? 11.524 2.274 5.706 1.00 83.06 92 ASN A CA 1
ATOM 725 C C . ASN A 1 92 ? 10.268 3.165 5.675 1.00 83.06 92 ASN A C 1
ATOM 727 O O . ASN A 1 92 ? 9.887 3.770 6.674 1.00 83.06 92 ASN A O 1
ATOM 731 N N . LYS A 1 93 ? 9.585 3.229 4.525 1.00 86.12 93 LYS A N 1
ATOM 732 C CA . LYS A 1 93 ? 8.373 4.046 4.362 1.00 86.12 93 LYS A CA 1
ATOM 733 C C . LYS A 1 93 ? 7.190 3.489 5.142 1.00 86.12 93 LYS A C 1
ATOM 735 O O . LYS A 1 93 ? 6.369 4.261 5.636 1.00 86.12 93 LYS A O 1
ATOM 740 N N . LEU A 1 94 ? 7.110 2.170 5.269 1.00 84.75 94 LEU A N 1
ATOM 741 C CA . LEU A 1 94 ? 6.081 1.497 6.040 1.00 84.75 94 LEU A CA 1
ATOM 742 C C . LEU A 1 94 ? 6.282 1.719 7.539 1.00 84.75 94 LEU A C 1
ATOM 744 O O . LEU A 1 94 ? 5.308 1.992 8.235 1.00 84.75 94 LEU A O 1
ATOM 748 N N . GLU A 1 95 ? 7.526 1.675 8.019 1.00 85.44 95 GLU A N 1
ATOM 749 C CA . GLU A 1 95 ? 7.861 2.031 9.402 1.00 85.44 95 GLU A CA 1
ATOM 750 C C . GLU A 1 95 ? 7.457 3.477 9.716 1.00 85.44 95 GLU A C 1
ATOM 752 O O . GLU A 1 95 ? 6.685 3.706 10.650 1.00 85.44 95 GLU A O 1
ATOM 757 N N . GLU A 1 96 ? 7.858 4.437 8.873 1.00 86.88 96 GLU A N 1
ATOM 758 C CA . GLU A 1 96 ? 7.456 5.844 9.011 1.00 86.88 96 GLU A CA 1
ATOM 759 C C . GLU A 1 96 ? 5.924 6.011 9.027 1.00 86.88 96 GLU A C 1
ATOM 761 O O . GLU A 1 96 ? 5.381 6.840 9.766 1.00 86.88 96 GLU A O 1
ATOM 766 N N . LEU A 1 97 ? 5.206 5.242 8.198 1.00 86.69 97 LEU A N 1
ATOM 767 C CA . LEU A 1 97 ? 3.747 5.279 8.128 1.00 86.69 97 LEU A CA 1
ATOM 768 C C . LEU A 1 97 ? 3.107 4.732 9.408 1.00 86.69 97 LEU A C 1
ATOM 770 O O . LEU A 1 97 ? 2.205 5.365 9.958 1.00 86.69 97 LEU A O 1
ATOM 774 N N . VAL A 1 98 ? 3.578 3.587 9.901 1.00 86.12 98 VAL A N 1
ATOM 775 C CA . VAL A 1 98 ? 3.080 2.969 11.137 1.00 86.12 98 VAL A CA 1
ATOM 776 C C . VAL A 1 98 ? 3.337 3.882 12.335 1.00 86.12 98 VAL A C 1
ATOM 778 O O . VAL A 1 98 ? 2.444 4.080 13.159 1.00 86.12 98 VAL A O 1
ATOM 781 N N . GLU A 1 99 ? 4.514 4.502 12.415 1.00 86.00 99 GLU A N 1
ATOM 782 C CA . GLU A 1 99 ? 4.814 5.488 13.453 1.00 86.00 99 GLU A CA 1
ATOM 783 C C . GLU A 1 99 ? 3.878 6.699 13.399 1.00 86.00 99 GLU A C 1
ATOM 785 O O . GLU A 1 99 ? 3.396 7.150 14.441 1.00 86.00 99 GLU A O 1
ATOM 790 N N . LYS A 1 100 ? 3.603 7.233 12.202 1.00 84.81 100 LYS A N 1
ATOM 791 C CA . LYS A 1 100 ? 2.660 8.348 12.024 1.00 84.81 100 LYS A CA 1
ATOM 792 C C . LYS A 1 100 ? 1.254 7.968 12.474 1.00 84.81 100 LYS A C 1
ATOM 794 O O . LYS A 1 100 ? 0.633 8.744 13.199 1.00 84.81 100 LYS A O 1
ATOM 799 N N . ILE A 1 101 ? 0.780 6.778 12.099 1.00 82.44 101 ILE A N 1
ATOM 800 C CA . ILE A 1 101 ? -0.541 6.285 12.500 1.00 82.44 101 ILE A CA 1
ATOM 801 C C . ILE A 1 101 ? -0.618 6.149 14.024 1.00 82.44 101 ILE A C 1
ATOM 803 O O . ILE A 1 101 ? -1.536 6.693 14.627 1.00 82.44 101 ILE A O 1
ATOM 807 N N . ASN A 1 102 ? 0.373 5.520 14.658 1.00 79.25 102 ASN A N 1
ATOM 808 C CA . ASN A 1 102 ? 0.396 5.335 16.114 1.00 79.25 102 ASN A CA 1
ATOM 809 C C . ASN A 1 102 ? 0.524 6.658 16.898 1.00 79.25 102 ASN A C 1
ATOM 811 O O . ASN A 1 102 ? 0.139 6.722 18.061 1.00 79.25 102 ASN A O 1
ATOM 815 N N . LYS A 1 103 ? 1.094 7.714 16.298 1.00 77.06 103 LYS A N 1
ATOM 816 C CA . LYS A 1 103 ? 1.183 9.054 16.912 1.00 77.06 103 LYS A CA 1
ATOM 817 C C . LYS A 1 103 ? -0.122 9.845 16.789 1.00 77.06 103 LYS A C 1
ATOM 819 O O . LYS A 1 103 ? -0.408 10.669 17.652 1.00 77.06 103 LYS A O 1
ATOM 824 N N . GLN A 1 104 ? -0.882 9.633 15.716 1.00 69.19 104 GLN A N 1
ATOM 825 C CA . GLN A 1 104 ? -2.152 10.325 15.463 1.00 69.19 104 GLN A CA 1
ATOM 826 C C . GLN A 1 104 ? -3.366 9.593 16.046 1.00 69.19 104 GLN A C 1
ATOM 828 O O . GLN A 1 104 ? -4.393 10.219 16.299 1.00 69.19 104 GLN A O 1
ATOM 833 N N . ASP A 1 105 ? -3.255 8.285 16.263 1.00 60.81 105 ASP A N 1
ATOM 834 C CA . ASP A 1 105 ? -4.345 7.417 16.685 1.00 60.81 105 ASP A CA 1
ATOM 835 C C . ASP A 1 105 ? -3.924 6.647 17.948 1.00 60.81 105 ASP A C 1
ATOM 837 O O . ASP A 1 105 ? -2.891 5.985 17.967 1.00 60.81 105 ASP A O 1
ATOM 841 N N . CYS A 1 106 ? -4.720 6.696 19.022 1.00 52.69 106 CYS A N 1
ATOM 842 C CA . CYS A 1 106 ? -4.456 5.916 20.245 1.00 52.69 106 CYS A CA 1
ATOM 843 C C . CYS A 1 106 ? -4.590 4.386 20.044 1.00 52.69 106 CYS A C 1
ATOM 845 O O . CYS A 1 106 ? -4.446 3.630 21.008 1.00 52.69 106 CYS A O 1
ATOM 847 N N . ASN A 1 107 ? -4.914 3.913 18.834 1.00 58.72 107 ASN A N 1
ATOM 848 C CA . ASN A 1 107 ? -5.184 2.509 18.531 1.00 58.72 107 ASN A CA 1
ATOM 849 C C . ASN A 1 107 ? -3.972 1.829 17.870 1.00 58.72 107 ASN A C 1
ATOM 851 O O . ASN A 1 107 ? -3.382 2.350 16.929 1.00 58.72 107 ASN A O 1
ATOM 855 N N . LYS A 1 108 ? -3.623 0.620 18.332 1.00 60.00 108 LYS A N 1
ATOM 856 C CA . LYS A 1 108 ? -2.551 -0.199 17.739 1.00 60.00 108 LYS A CA 1
ATOM 857 C C . LYS A 1 108 ? -2.993 -0.779 16.390 1.00 60.00 108 LYS A C 1
ATOM 859 O O . LYS A 1 108 ? -4.038 -1.425 16.313 1.00 60.00 108 LYS A O 1
ATOM 864 N N . VAL A 1 109 ? -2.171 -0.603 15.357 1.00 62.25 109 VAL A N 1
ATOM 865 C CA . VAL A 1 109 ? -2.415 -1.139 14.006 1.00 62.25 109 VAL A CA 1
ATOM 866 C C . VAL A 1 109 ? -2.099 -2.634 13.943 1.00 62.25 109 VAL A C 1
ATOM 868 O O . VAL A 1 109 ? -1.048 -3.070 14.409 1.00 62.25 109 VAL A O 1
ATOM 871 N N . SER A 1 110 ? -2.983 -3.421 13.328 1.00 63.47 110 SER A N 1
ATOM 872 C CA . SER A 1 110 ? -2.688 -4.801 12.917 1.00 63.47 110 SER A CA 1
ATOM 873 C C . SER A 1 110 ? -2.330 -4.829 11.426 1.00 63.47 110 SER A C 1
ATOM 875 O O . SER A 1 110 ? -3.103 -4.350 10.594 1.00 63.47 110 SER A O 1
ATOM 877 N N . MET A 1 111 ? -1.147 -5.350 11.090 1.00 55.53 111 MET A N 1
ATOM 878 C CA . MET A 1 111 ? -0.624 -5.395 9.718 1.00 55.53 111 MET A CA 1
ATOM 879 C C . MET A 1 111 ? -1.049 -6.689 9.016 1.00 55.53 111 MET A C 1
ATOM 881 O O . MET A 1 111 ? -0.782 -7.774 9.529 1.00 55.53 111 MET A O 1
ATOM 885 N N . TYR A 1 112 ? -1.657 -6.573 7.832 1.00 58.84 112 TYR A N 1
ATOM 886 C CA . TYR A 1 112 ? -1.969 -7.707 6.961 1.00 58.84 112 TYR A CA 1
ATOM 887 C C . TYR A 1 112 ? -1.375 -7.444 5.569 1.00 58.84 112 TYR A C 1
ATOM 889 O O . TYR A 1 112 ? -1.761 -6.501 4.879 1.00 58.84 112 TYR A O 1
ATOM 897 N N . CYS A 1 113 ? -0.404 -8.269 5.182 1.00 47.97 113 CYS A N 1
ATOM 898 C CA . CYS A 1 113 ? 0.234 -8.251 3.865 1.00 47.97 113 CYS A CA 1
ATOM 899 C C . CYS A 1 113 ? -0.352 -9.402 3.036 1.00 47.97 113 CYS A C 1
ATOM 901 O O . CYS A 1 113 ? -0.453 -10.512 3.567 1.00 47.97 113 CYS A O 1
ATOM 903 N N . CYS A 1 114 ? -0.774 -9.144 1.794 1.00 48.09 114 CYS A N 1
ATOM 904 C CA . CYS A 1 114 ? -1.382 -10.153 0.922 1.00 48.09 114 CYS A CA 1
ATOM 905 C C . CYS A 1 114 ? -0.753 -10.170 -0.471 1.00 48.09 114 CYS A C 1
ATOM 907 O O . CYS A 1 114 ? -0.582 -9.076 -1.058 1.00 48.09 114 CYS A O 1
#

Secondary structure (DSSP, 8-state):
-PPPEEEEE--SSHHHHHHHHHHHHHHHHTT-EEEEEEEHHHHHHHHHTT-----TTGGGEEEEEE--S--TTS-SS-HHHHHHHHHHHHHHHHHHHHHHHHHH-SSPEEEEE-

Sequence (114 aa):
MTKPHVLVIPLPAQGHVIPIMELARRLAKNGVKVTFVNTEVIHKVVTNNLMLEKDDYEDLIHMVSIPDGLEPWEDRSDLIKLTKSILESMTNKLEELVEKINKQDCNKVSMYCC

Foldseek 3Di:
DAAAEEEEEWQQDPVTLLVSVVVQVVCLVVRHAYEYEEAPVVVCVCVVVPVCPPDPRPVRYHYDHDHQQDDPPDDPVPSVVSVVSNVVRVPVVVVVVLVVCVVVGVHHYDYDYD

Organism: NCBI:txid75947